Protein AF-A0A7Y9NDM0-F1 (afdb_monomer_lite)

Structure (mmCIF, N/CA/C/O backbone):
data_AF-A0A7Y9NDM0-F1
#
_entry.id   AF-A0A7Y9NDM0-F1
#
loop_
_atom_site.group_PDB
_atom_site.id
_atom_site.type_symbol
_atom_site.label_atom_id
_atom_site.label_alt_id
_atom_site.label_comp_id
_atom_site.label_asym_id
_atom_site.label_entity_id
_atom_site.label_seq_id
_atom_site.pdbx_PDB_ins_code
_atom_site.Cartn_x
_atom_site.Cartn_y
_atom_site.Cartn_z
_atom_site.occupancy
_atom_site.B_iso_or_equiv
_atom_site.auth_seq_id
_atom_site.auth_comp_id
_atom_site.auth_asym_id
_atom_site.auth_atom_id
_atom_site.pdbx_PDB_model_num
ATOM 1 N N . MET A 1 1 ? 6.875 10.423 0.849 1.00 67.44 1 MET A N 1
ATOM 2 C CA . MET A 1 1 ? 6.349 9.053 0.659 1.00 67.44 1 MET A CA 1
ATOM 3 C C . MET A 1 1 ? 6.008 8.359 1.971 1.00 67.44 1 MET A C 1
ATOM 5 O O . MET A 1 1 ? 4.825 8.272 2.260 1.00 67.44 1 MET A O 1
ATOM 9 N N . ARG A 1 2 ? 6.973 7.903 2.789 1.00 69.12 2 ARG A N 1
ATOM 10 C CA . ARG A 1 2 ? 6.658 7.165 4.033 1.00 69.12 2 ARG A CA 1
ATOM 11 C C . ARG A 1 2 ? 5.806 7.975 5.020 1.00 69.12 2 ARG A C 1
ATOM 13 O O . ARG A 1 2 ? 4.769 7.497 5.452 1.00 69.12 2 ARG A O 1
ATOM 20 N N . T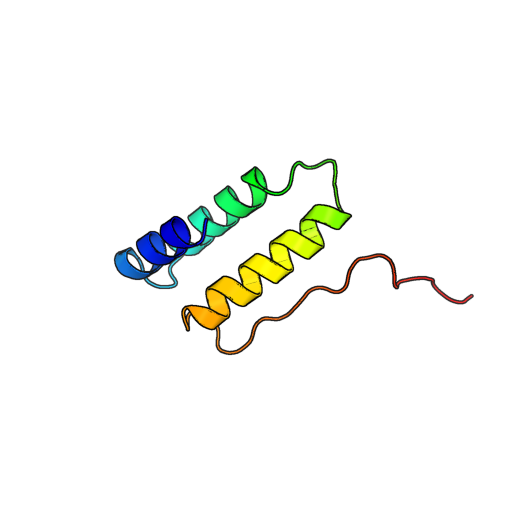HR A 1 3 ? 6.172 9.233 5.253 1.00 74.62 3 THR A N 1
ATOM 21 C CA . THR A 1 3 ? 5.434 10.166 6.121 1.00 74.62 3 THR A CA 1
ATOM 22 C C . THR A 1 3 ? 4.034 10.510 5.592 1.00 74.62 3 THR A C 1
ATOM 24 O O . THR A 1 3 ? 3.120 10.710 6.377 1.00 74.62 3 THR A O 1
ATOM 27 N N . GLU A 1 4 ? 3.831 10.544 4.268 1.00 78.88 4 GLU A N 1
ATOM 28 C CA . GLU A 1 4 ? 2.505 10.781 3.662 1.00 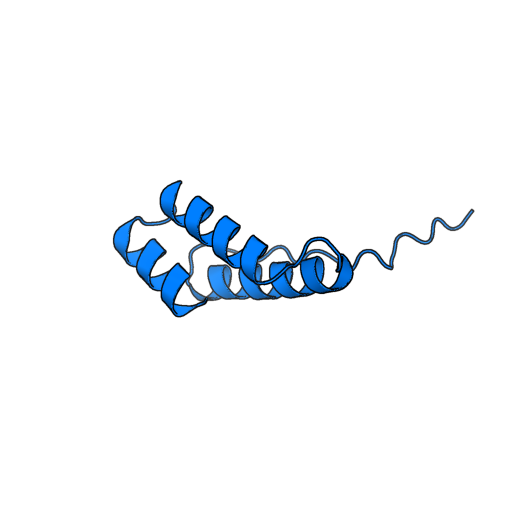78.88 4 GLU A CA 1
ATOM 29 C C . GLU A 1 4 ? 1.588 9.565 3.811 1.00 78.88 4 GLU A C 1
ATOM 31 O O . GLU A 1 4 ? 0.414 9.720 4.136 1.00 78.88 4 GLU A O 1
ATOM 36 N N . LEU A 1 5 ? 2.120 8.357 3.597 1.00 78.31 5 LEU A N 1
ATOM 37 C CA . LEU A 1 5 ? 1.380 7.109 3.792 1.00 78.31 5 LEU A CA 1
ATOM 38 C C . LEU A 1 5 ? 1.017 6.905 5.261 1.00 78.31 5 LEU A C 1
ATOM 40 O O . LEU A 1 5 ? -0.116 6.546 5.558 1.00 78.31 5 LEU A O 1
ATOM 44 N N . GLU A 1 6 ? 1.948 7.181 6.171 1.00 79.56 6 GLU A N 1
ATOM 45 C CA . GLU A 1 6 ? 1.718 7.103 7.612 1.00 79.56 6 GLU A CA 1
ATOM 46 C C . GLU A 1 6 ? 0.683 8.137 8.071 1.00 79.56 6 GLU A C 1
ATOM 48 O O . GLU A 1 6 ? -0.272 7.773 8.748 1.00 79.56 6 GLU A O 1
ATOM 53 N N . ALA A 1 7 ? 0.783 9.395 7.626 1.00 82.12 7 ALA A N 1
ATOM 54 C CA . ALA A 1 7 ? -0.215 10.420 7.938 1.00 82.12 7 ALA A CA 1
ATOM 55 C C . ALA A 1 7 ? -1.607 10.061 7.393 1.00 82.12 7 ALA A C 1
ATOM 57 O O . ALA A 1 7 ? -2.615 10.269 8.069 1.00 82.12 7 ALA A O 1
ATOM 58 N N . SER A 1 8 ? -1.672 9.495 6.183 1.00 78.75 8 SER A N 1
ATOM 59 C CA . SER A 1 8 ? -2.927 9.032 5.586 1.00 78.75 8 SER A CA 1
ATOM 60 C C . SER A 1 8 ? -3.499 7.827 6.344 1.00 78.75 8 SER A C 1
ATOM 62 O O . SER A 1 8 ? -4.695 7.796 6.618 1.00 78.75 8 SER A O 1
ATOM 64 N N . TYR A 1 9 ? -2.649 6.892 6.778 1.00 78.50 9 TYR A N 1
ATOM 65 C CA . TYR A 1 9 ? -3.045 5.729 7.574 1.00 78.50 9 TYR A CA 1
ATOM 66 C C . TYR A 1 9 ? -3.518 6.107 8.983 1.00 78.50 9 TYR A C 1
ATOM 68 O O . TYR A 1 9 ? -4.548 5.622 9.436 1.00 78.50 9 TYR A O 1
ATOM 76 N N . VAL A 1 10 ? -2.829 7.021 9.665 1.00 80.94 10 VAL A N 1
ATOM 77 C CA . VAL A 1 10 ? -3.248 7.524 10.984 1.00 80.94 10 VAL A CA 1
ATOM 78 C C . VAL A 1 10 ? -4.593 8.251 10.894 1.00 80.94 10 VAL A C 1
ATOM 80 O O . VAL A 1 10 ? -5.401 8.174 11.816 1.00 80.94 10 VAL A O 1
ATOM 83 N N . LYS A 1 11 ? -4.851 8.942 9.779 1.00 81.94 11 LYS A N 1
ATOM 84 C CA . LYS A 1 11 ? -6.055 9.758 9.597 1.00 81.94 11 LYS A CA 1
ATOM 85 C C . LYS A 1 11 ? -7.269 8.979 9.078 1.00 81.94 11 LYS A C 1
ATOM 87 O O . LYS A 1 11 ? -8.385 9.279 9.488 1.00 81.94 11 LYS A O 1
ATOM 92 N N . HIS A 1 12 ? -7.066 8.011 8.184 1.00 80.00 12 HIS A N 1
ATOM 93 C CA . HIS A 1 12 ? -8.140 7.302 7.469 1.00 80.00 12 HIS A CA 1
ATOM 94 C C . HIS A 1 12 ? -8.106 5.775 7.667 1.00 80.00 12 HIS A C 1
ATOM 96 O O . HIS A 1 12 ? -8.970 5.059 7.159 1.00 80.00 12 HIS A O 1
ATOM 102 N N . GLY A 1 13 ? -7.113 5.243 8.383 1.00 78.81 13 GLY A N 1
ATOM 103 C CA . GLY A 1 13 ? -6.877 3.805 8.491 1.00 78.81 13 GLY A CA 1
ATOM 104 C C . GLY A 1 13 ? -6.484 3.178 7.150 1.00 78.81 13 GLY A C 1
ATOM 105 O O . GLY A 1 13 ? -5.904 3.820 6.276 1.00 78.81 13 GLY A O 1
ATOM 106 N N . CYS A 1 14 ? -6.834 1.905 6.962 1.00 76.69 14 CYS A N 1
ATOM 107 C CA . CYS A 1 14 ? -6.611 1.163 5.713 1.00 76.69 14 CYS A CA 1
ATOM 108 C C . CYS A 1 14 ? -7.762 1.359 4.696 1.00 76.69 14 CYS A C 1
ATOM 110 O O . CYS A 1 14 ? -8.189 0.419 4.022 1.00 76.69 14 CYS A O 1
ATOM 112 N N . GLY A 1 15 ? -8.322 2.572 4.643 1.00 78.94 15 GLY A N 1
ATOM 113 C CA . GLY A 1 15 ? -9.472 2.928 3.811 1.00 78.94 15 GLY A CA 1
ATOM 114 C C . GLY A 1 15 ? -9.129 3.231 2.342 1.00 78.94 15 GLY A C 1
ATOM 115 O O . GLY A 1 15 ? -7.958 3.283 1.956 1.00 78.94 15 GLY A O 1
ATOM 116 N N . PRO A 1 16 ? -10.139 3.477 1.488 1.00 79.94 16 PRO A N 1
ATOM 117 C CA . PRO A 1 16 ? -9.939 3.824 0.076 1.00 79.94 16 PRO A CA 1
ATOM 118 C C . PRO A 1 16 ? -9.132 5.120 -0.129 1.00 79.94 16 PRO A C 1
ATOM 120 O O . PRO A 1 16 ? -8.420 5.251 -1.129 1.00 79.94 16 PRO A O 1
ATOM 123 N N . GLU A 1 17 ? -9.173 6.062 0.820 1.00 82.50 17 GLU A N 1
ATOM 124 C CA . GLU A 1 17 ? -8.354 7.285 0.772 1.00 82.50 17 GLU A CA 1
ATOM 125 C C . GLU A 1 17 ? -6.852 6.993 0.920 1.00 82.50 17 GLU A C 1
ATOM 127 O O . GLU A 1 17 ? -6.025 7.603 0.231 1.00 82.50 17 GLU A O 1
ATOM 132 N N . PHE A 1 18 ? -6.494 6.014 1.759 1.00 83.44 18 PHE A N 1
ATOM 133 C CA . PHE A 1 18 ? -5.117 5.542 1.891 1.00 83.44 18 PHE A CA 1
ATOM 134 C C . PHE A 1 18 ? -4.632 4.935 0.571 1.00 83.44 18 PHE A C 1
ATOM 136 O O . PHE A 1 18 ? -3.576 5.318 0.064 1.00 83.44 18 PHE A O 1
ATOM 143 N N . TRP A 1 19 ? -5.434 4.058 -0.043 1.00 81.94 19 TRP A N 1
ATOM 144 C CA . TRP A 1 19 ? -5.102 3.449 -1.336 1.00 81.94 19 TRP A CA 1
ATOM 145 C C . TRP A 1 19 ? -4.997 4.479 -2.467 1.00 81.94 19 TRP A C 1
ATOM 147 O O . TRP A 1 19 ? -4.095 4.383 -3.299 1.00 81.94 19 TRP A O 1
ATOM 157 N N . SER A 1 20 ? -5.831 5.519 -2.452 1.00 85.50 20 SER A N 1
ATOM 158 C CA . SER A 1 20 ? -5.728 6.631 -3.407 1.00 85.50 20 SER A CA 1
ATOM 159 C C . SER A 1 20 ? -4.416 7.404 -3.238 1.00 85.50 20 SER A C 1
ATOM 161 O O . SER A 1 20 ? -3.740 7.720 -4.219 1.00 85.50 20 SER A O 1
ATOM 163 N N . THR A 1 21 ? -4.009 7.664 -1.992 1.00 85.12 21 THR A N 1
ATOM 164 C CA . THR A 1 21 ? -2.721 8.307 -1.678 1.00 85.12 21 THR A CA 1
ATOM 165 C C . THR A 1 21 ? -1.551 7.422 -2.112 1.00 85.12 21 THR A C 1
ATOM 167 O O . THR A 1 21 ? -0.607 7.903 -2.741 1.00 85.12 21 THR A O 1
ATOM 170 N 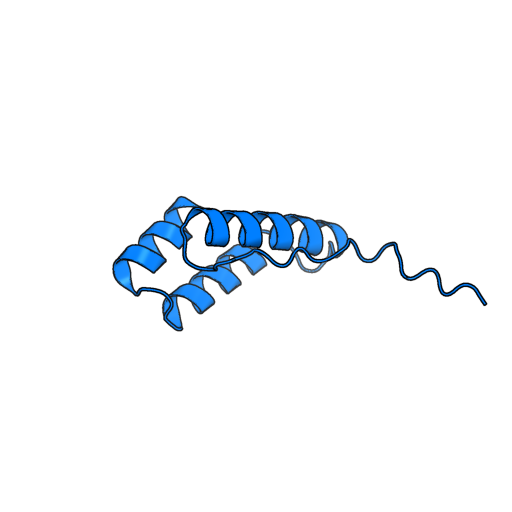N . TYR A 1 22 ? -1.645 6.116 -1.856 1.00 81.31 22 TYR A N 1
ATOM 171 C CA . TYR A 1 22 ? -0.676 5.117 -2.295 1.00 81.31 22 TYR A CA 1
ATOM 172 C C . TYR A 1 22 ? -0.503 5.108 -3.817 1.00 81.31 22 TYR A C 1
ATOM 174 O O . TYR A 1 22 ? 0.626 5.185 -4.300 1.00 81.31 22 TYR A O 1
ATOM 182 N N . GLN A 1 23 ? -1.600 5.083 -4.581 1.00 79.69 23 GLN A N 1
ATOM 183 C CA . GLN A 1 23 ? -1.555 5.132 -6.045 1.00 79.69 23 GLN A CA 1
ATOM 184 C C . GLN A 1 23 ? -0.888 6.413 -6.547 1.00 79.69 23 GLN A C 1
ATOM 186 O O . GLN A 1 23 ? -0.009 6.340 -7.401 1.00 79.69 23 GLN A O 1
ATOM 191 N N . ARG A 1 24 ? -1.216 7.565 -5.956 1.00 83.88 24 ARG A N 1
ATOM 192 C CA . ARG A 1 24 ? -0.656 8.865 -6.351 1.00 83.88 24 ARG A CA 1
ATOM 193 C C . ARG A 1 24 ? 0.849 8.963 -6.087 1.00 83.88 24 ARG A C 1
ATOM 195 O O . ARG A 1 24 ? 1.597 9.500 -6.903 1.00 83.88 24 ARG A O 1
ATOM 202 N N . VAL A 1 25 ? 1.308 8.418 -4.959 1.00 82.12 25 VAL A N 1
ATOM 203 C CA . VAL A 1 25 ? 2.740 8.295 -4.640 1.00 82.12 25 VAL A CA 1
ATOM 204 C C . VAL A 1 25 ? 3.427 7.358 -5.637 1.00 82.12 25 VAL A C 1
ATOM 206 O O . VAL A 1 25 ? 4.508 7.677 -6.129 1.00 82.12 25 VAL A O 1
ATOM 209 N N . LEU A 1 26 ? 2.790 6.239 -5.981 1.00 78.12 26 LEU A N 1
ATOM 210 C CA . LEU A 1 26 ? 3.325 5.263 -6.929 1.00 78.12 26 LEU A CA 1
ATOM 211 C C . LEU A 1 26 ? 3.442 5.854 -8.343 1.00 78.12 26 LEU A C 1
ATOM 213 O O . LEU A 1 26 ? 4.481 5.694 -8.978 1.00 78.12 26 LEU A O 1
ATOM 217 N N . GLU A 1 27 ? 2.442 6.602 -8.808 1.00 78.56 27 GLU A N 1
ATOM 218 C CA . GLU A 1 27 ? 2.475 7.319 -10.092 1.00 78.56 27 GLU A CA 1
ATOM 219 C C . GLU A 1 27 ? 3.551 8.409 -10.132 1.00 78.56 27 GLU A C 1
ATOM 221 O O . GLU A 1 27 ? 4.219 8.580 -11.151 1.00 78.56 27 GLU A O 1
ATOM 226 N N . ARG A 1 28 ? 3.778 9.118 -9.019 1.00 80.69 28 ARG A N 1
ATOM 227 C CA . ARG A 1 28 ? 4.822 10.152 -8.935 1.00 80.69 28 ARG A CA 1
ATOM 228 C C . ARG A 1 28 ? 6.236 9.570 -8.978 1.00 80.69 28 ARG A C 1
ATOM 230 O O . ARG A 1 28 ? 7.149 10.215 -9.485 1.00 80.69 28 ARG A O 1
ATOM 237 N N . LEU A 1 29 ? 6.426 8.380 -8.412 1.00 75.00 29 LEU A N 1
ATOM 238 C CA . LEU A 1 29 ? 7.730 7.716 -8.317 1.00 75.00 29 LEU A CA 1
ATOM 239 C C . LEU A 1 29 ? 8.043 6.834 -9.528 1.00 75.00 29 LEU A C 1
ATOM 241 O O . LEU A 1 29 ? 9.211 6.564 -9.803 1.00 75.00 29 LEU A O 1
ATOM 245 N N . VAL A 1 30 ? 7.017 6.370 -10.240 1.00 71.75 30 VAL A N 1
ATOM 246 C CA . VAL A 1 30 ? 7.153 5.500 -11.406 1.00 71.75 30 VAL A CA 1
ATOM 247 C C . VAL A 1 30 ? 6.660 6.245 -12.642 1.00 71.75 30 VAL A C 1
ATOM 249 O O . VAL A 1 30 ? 5.497 6.094 -13.027 1.00 71.75 30 VAL A O 1
ATOM 252 N N . PRO A 1 31 ? 7.531 7.010 -13.322 1.00 65.44 31 PRO A N 1
ATOM 253 C CA . PRO A 1 31 ? 7.188 7.525 -14.634 1.00 65.44 31 PRO A CA 1
ATOM 254 C C . PRO A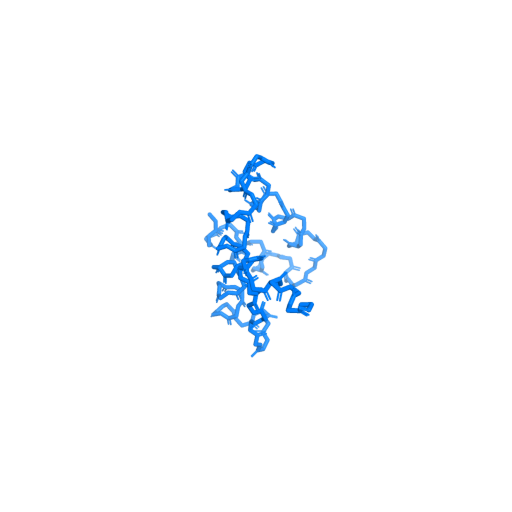 1 31 ? 6.892 6.349 -15.587 1.00 65.44 31 PRO A C 1
ATOM 256 O O . PRO A 1 31 ? 7.587 5.324 -15.546 1.00 65.44 31 PRO A O 1
ATOM 259 N N . PRO A 1 32 ? 5.882 6.476 -16.469 1.00 63.00 32 PRO A N 1
ATOM 260 C CA . PRO A 1 32 ? 5.357 5.374 -17.284 1.00 63.00 32 PRO A CA 1
ATOM 261 C C . PRO A 1 32 ? 6.396 4.696 -18.198 1.00 63.00 32 PRO A C 1
ATOM 263 O O . PRO A 1 32 ? 6.170 3.580 -18.658 1.00 63.00 32 PRO 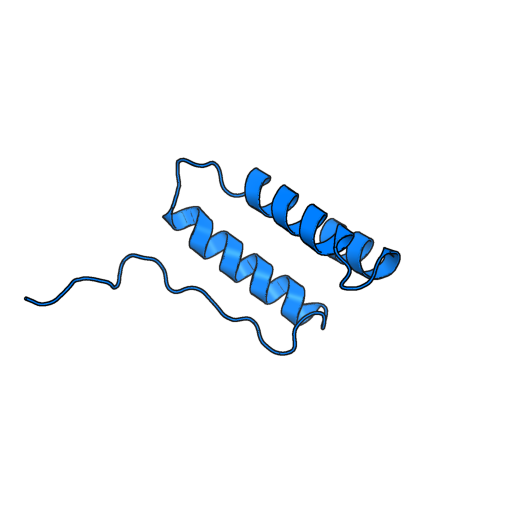A O 1
ATOM 266 N N . ALA A 1 33 ? 7.557 5.322 -18.417 1.00 60.22 33 ALA A N 1
ATOM 267 C CA . ALA A 1 33 ? 8.637 4.813 -19.257 1.00 60.22 33 ALA A CA 1
ATOM 268 C C . ALA A 1 33 ? 9.566 3.772 -18.586 1.00 60.22 33 ALA A C 1
ATOM 270 O O . ALA A 1 33 ? 10.343 3.128 -19.288 1.00 60.22 33 ALA A O 1
ATOM 271 N N . GLN A 1 34 ? 9.522 3.566 -17.259 1.00 60.19 34 GLN A N 1
ATOM 272 C CA . GLN A 1 34 ? 10.477 2.682 -16.561 1.00 60.19 34 GLN A CA 1
ATOM 273 C C . GLN A 1 34 ? 9.810 1.498 -15.83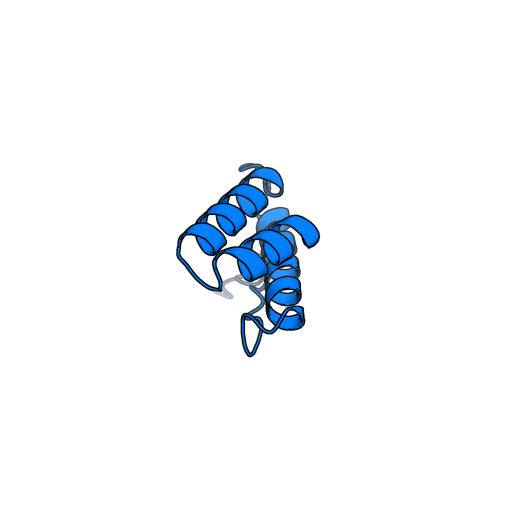8 1.00 60.19 34 GLN A C 1
ATOM 275 O O . GLN A 1 34 ? 9.589 1.501 -14.626 1.00 60.19 34 GLN A O 1
ATOM 280 N N . GLY A 1 35 ? 9.565 0.410 -16.577 1.00 59.53 35 GLY A N 1
ATOM 281 C CA . GLY A 1 35 ? 9.007 -0.837 -16.027 1.00 59.53 35 GLY A CA 1
ATOM 282 C C . GLY A 1 35 ? 9.868 -1.516 -14.944 1.00 59.53 35 GLY A C 1
ATOM 283 O O . GLY A 1 35 ? 9.330 -2.183 -14.057 1.00 59.53 35 GLY A O 1
ATOM 284 N N . ILE A 1 36 ? 11.193 -1.318 -14.962 1.00 60.78 36 ILE A N 1
ATOM 285 C CA . ILE A 1 36 ? 12.113 -1.843 -13.933 1.00 60.78 36 ILE A CA 1
ATOM 286 C C . ILE A 1 36 ? 12.014 -1.011 -12.643 1.00 60.78 36 ILE A C 1
ATOM 288 O O . ILE A 1 36 ? 11.924 -1.580 -11.553 1.00 60.78 36 ILE A O 1
ATOM 292 N N . ALA A 1 37 ? 11.931 0.320 -12.760 1.00 68.38 37 ALA A N 1
ATOM 293 C CA . ALA A 1 37 ? 11.731 1.216 -11.620 1.00 68.38 37 ALA A CA 1
ATOM 294 C C . ALA A 1 37 ? 10.395 0.936 -10.918 1.00 68.38 37 ALA A C 1
ATOM 296 O O . ALA A 1 37 ? 10.347 0.903 -9.691 1.00 68.38 37 ALA A O 1
ATOM 297 N N . ARG A 1 38 ? 9.343 0.598 -11.680 1.00 71.94 38 ARG A N 1
ATOM 298 C CA . ARG A 1 38 ? 8.038 0.205 -11.125 1.00 71.94 38 ARG A CA 1
ATOM 299 C C . ARG A 1 38 ? 8.131 -0.940 -10.130 1.00 71.94 38 ARG A C 1
ATOM 301 O O . ARG A 1 38 ? 7.529 -0.873 -9.065 1.00 71.94 38 ARG A O 1
ATOM 308 N N . THR A 1 39 ? 8.873 -1.987 -10.479 1.00 74.06 39 THR A N 1
ATOM 309 C CA . THR A 1 39 ? 8.986 -3.185 -9.635 1.00 74.06 39 THR A CA 1
ATOM 310 C C . THR A 1 39 ? 9.721 -2.852 -8.339 1.00 74.06 39 THR A C 1
ATOM 312 O O . THR A 1 39 ? 9.256 -3.200 -7.258 1.00 74.06 39 THR A O 1
ATOM 315 N N . ARG A 1 40 ? 10.827 -2.106 -8.435 1.00 76.00 40 ARG A N 1
ATOM 316 C CA . ARG A 1 40 ? 11.614 -1.699 -7.267 1.00 76.00 40 ARG A CA 1
ATOM 317 C C . ARG A 1 40 ? 10.814 -0.790 -6.332 1.00 76.00 40 ARG A C 1
ATOM 319 O O . ARG A 1 40 ? 10.752 -1.068 -5.142 1.00 76.00 40 ARG A O 1
ATOM 326 N N . VAL A 1 41 ? 10.136 0.220 -6.879 1.00 78.06 41 VAL A N 1
ATOM 327 C CA . VAL A 1 41 ? 9.287 1.143 -6.109 1.00 78.06 41 VAL A CA 1
ATOM 328 C C . VAL A 1 41 ? 8.102 0.415 -5.472 1.00 78.06 41 VAL A C 1
ATOM 330 O O . VAL A 1 41 ? 7.787 0.666 -4.316 1.00 78.06 41 VAL A O 1
ATOM 333 N N . THR A 1 42 ? 7.475 -0.530 -6.181 1.00 77.44 42 THR A N 1
ATOM 334 C CA . THR A 1 42 ? 6.379 -1.342 -5.620 1.00 77.44 42 THR A CA 1
ATOM 335 C C . THR A 1 42 ? 6.869 -2.195 -4.449 1.00 77.44 42 THR A C 1
ATOM 337 O O . THR A 1 42 ? 6.188 -2.278 -3.434 1.00 77.44 42 THR A O 1
ATOM 340 N N . ASN A 1 43 ? 8.062 -2.784 -4.560 1.00 80.81 43 ASN A N 1
ATOM 341 C CA . ASN A 1 43 ? 8.663 -3.577 -3.488 1.00 80.81 43 ASN A CA 1
ATOM 342 C C . ASN A 1 43 ? 9.013 -2.720 -2.267 1.00 80.81 43 ASN A C 1
ATOM 344 O O . ASN A 1 43 ? 8.714 -3.117 -1.145 1.00 80.81 43 ASN A O 1
ATOM 348 N N . GLU A 1 44 ? 9.587 -1.532 -2.470 1.00 82.25 44 GLU A N 1
ATOM 349 C CA . GLU A 1 44 ? 9.864 -0.607 -1.364 1.00 82.25 44 GLU A CA 1
ATOM 350 C C . GLU A 1 44 ? 8.583 -0.132 -0.679 1.00 82.25 44 GLU A C 1
ATOM 352 O O . GLU A 1 44 ? 8.503 -0.112 0.548 1.00 82.25 44 GLU A O 1
ATOM 357 N N . LEU A 1 45 ? 7.549 0.187 -1.458 1.00 79.50 45 LEU A N 1
ATOM 358 C CA . LEU A 1 45 ? 6.246 0.555 -0.921 1.00 79.50 45 LEU A CA 1
ATOM 359 C C . LEU A 1 45 ? 5.614 -0.589 -0.125 1.00 79.50 45 LEU A C 1
ATOM 361 O O . LEU A 1 45 ? 5.101 -0.340 0.964 1.00 79.50 45 LEU A O 1
ATOM 365 N N . ALA A 1 46 ? 5.698 -1.826 -0.623 1.00 81.88 46 ALA A N 1
ATOM 366 C CA . ALA A 1 46 ? 5.195 -3.011 0.064 1.00 81.88 46 ALA A CA 1
ATOM 367 C C . ALA A 1 46 ? 5.887 -3.213 1.428 1.00 81.88 46 ALA A C 1
ATOM 369 O O . ALA A 1 46 ? 5.214 -3.470 2.424 1.00 81.88 46 ALA A O 1
ATOM 370 N N . LEU A 1 47 ? 7.207 -3.012 1.497 1.00 83.06 47 LEU A N 1
ATOM 371 C CA . LEU A 1 47 ? 7.967 -3.073 2.753 1.00 83.06 47 LEU A CA 1
ATOM 372 C C . LEU A 1 47 ? 7.591 -1.943 3.718 1.00 83.06 47 LEU A C 1
ATOM 374 O O . LEU A 1 47 ? 7.527 -2.154 4.927 1.00 83.06 47 LEU A O 1
ATOM 378 N N . ILE A 1 48 ? 7.325 -0.739 3.206 1.00 82.12 48 ILE A N 1
ATOM 379 C CA . ILE A 1 48 ? 6.900 0.397 4.032 1.00 82.12 48 ILE A CA 1
ATOM 380 C C . ILE A 1 48 ? 5.549 0.106 4.691 1.00 82.12 48 ILE A C 1
ATOM 382 O O . ILE A 1 48 ? 5.419 0.293 5.898 1.00 82.12 48 ILE A O 1
ATOM 386 N N . ILE A 1 49 ? 4.561 -0.376 3.933 1.00 77.38 49 ILE A N 1
ATOM 387 C CA . ILE A 1 49 ? 3.230 -0.679 4.483 1.00 77.38 49 ILE A CA 1
ATOM 388 C C . ILE A 1 49 ? 3.244 -1.899 5.419 1.00 77.38 49 ILE A C 1
ATOM 390 O O . ILE A 1 49 ? 2.437 -1.967 6.343 1.00 77.38 49 ILE A O 1
ATOM 394 N N . GLU A 1 50 ? 4.181 -2.833 5.236 1.00 83.56 50 GLU A N 1
ATOM 395 C CA . GLU A 1 50 ? 4.428 -3.938 6.173 1.00 83.56 50 GLU A CA 1
ATOM 396 C C . GLU A 1 50 ? 5.047 -3.439 7.484 1.00 83.56 50 GLU A C 1
ATOM 398 O O . GLU A 1 50 ? 4.554 -3.770 8.559 1.00 83.56 50 GLU A O 1
ATOM 403 N N . GLN A 1 51 ? 6.074 -2.585 7.421 1.00 79.19 51 GLN A N 1
ATOM 404 C CA . GLN A 1 51 ? 6.691 -2.002 8.621 1.00 79.19 51 GLN A CA 1
ATOM 405 C C . GLN A 1 51 ? 5.738 -1.083 9.396 1.00 79.19 51 GLN A C 1
ATOM 407 O O . GLN A 1 51 ? 5.896 -0.915 10.601 1.00 79.19 51 GLN A O 1
ATOM 412 N N . LEU A 1 52 ? 4.751 -0.496 8.718 1.00 76.94 52 LEU A N 1
ATOM 413 C CA . LEU A 1 52 ? 3.671 0.270 9.342 1.00 76.94 52 LEU A CA 1
ATOM 414 C C . LEU A 1 52 ? 2.577 -0.626 9.960 1.00 76.94 52 LEU A C 1
ATOM 416 O O . LEU A 1 52 ? 1.637 -0.113 10.561 1.00 76.94 52 LEU A O 1
ATOM 420 N N . GLY A 1 53 ? 2.665 -1.952 9.805 1.00 78.44 53 GLY A N 1
ATOM 421 C CA . GLY A 1 53 ? 1.675 -2.909 10.310 1.00 78.44 53 GLY A CA 1
ATOM 422 C C . GLY A 1 53 ? 0.353 -2.919 9.535 1.00 78.44 53 GLY A C 1
ATOM 423 O O . GLY A 1 53 ? -0.598 -3.569 9.962 1.00 78.44 53 GLY A O 1
ATOM 424 N N . ILE A 1 54 ? 0.287 -2.223 8.394 1.00 76.69 54 ILE A N 1
ATOM 425 C CA . ILE A 1 54 ? -0.908 -2.123 7.542 1.00 76.69 54 ILE A CA 1
ATOM 426 C C . ILE A 1 54 ? -1.180 -3.468 6.862 1.00 76.69 54 ILE A C 1
ATOM 428 O O . ILE A 1 54 ? -2.328 -3.891 6.723 1.00 76.69 54 ILE A O 1
ATOM 432 N N . VAL A 1 55 ? -0.115 -4.162 6.453 1.00 75.00 55 VAL A N 1
ATOM 433 C CA . VAL A 1 55 ? -0.178 -5.516 5.893 1.00 75.00 55 VAL A CA 1
ATOM 434 C C . VAL A 1 55 ? 0.678 -6.469 6.712 1.00 75.00 55 VAL A C 1
ATOM 436 O O . VAL A 1 55 ? 1.763 -6.125 7.168 1.00 75.00 55 VAL A O 1
ATOM 439 N N . ARG A 1 56 ? 0.195 -7.703 6.878 1.00 65.69 56 ARG A N 1
ATOM 440 C CA . ARG A 1 56 ? 0.858 -8.725 7.702 1.00 65.69 56 ARG A CA 1
ATOM 441 C C . ARG A 1 56 ? 2.126 -9.298 7.047 1.00 65.69 56 ARG A C 1
ATOM 443 O O . ARG A 1 56 ? 2.965 -9.850 7.748 1.00 65.69 56 ARG A O 1
ATOM 450 N N . ARG A 1 57 ? 2.237 -9.217 5.714 1.00 69.06 57 ARG A N 1
ATOM 451 C CA . ARG A 1 57 ? 3.422 -9.618 4.942 1.00 69.06 57 ARG A CA 1
ATOM 452 C C . ARG A 1 57 ? 3.441 -8.921 3.585 1.00 69.06 57 ARG A C 1
ATOM 454 O O . ARG A 1 57 ? 2.455 -9.012 2.848 1.00 69.06 57 ARG A O 1
ATOM 461 N N . ALA A 1 58 ? 4.546 -8.272 3.232 1.00 72.44 58 ALA A N 1
ATOM 462 C CA . ALA A 1 58 ? 4.708 -7.674 1.910 1.00 72.44 58 ALA A CA 1
ATOM 463 C C . ALA A 1 58 ? 4.868 -8.763 0.836 1.00 72.44 58 ALA A C 1
ATOM 465 O O . ALA A 1 58 ? 5.752 -9.618 0.926 1.00 72.44 58 ALA A O 1
ATOM 466 N N . GLN A 1 59 ? 4.037 -8.732 -0.210 1.00 66.94 59 GLN A N 1
ATOM 467 C CA . GLN A 1 59 ? 4.288 -9.526 -1.414 1.00 66.94 59 GLN A CA 1
ATOM 468 C C . GLN A 1 59 ? 5.167 -8.724 -2.368 1.00 66.94 59 GLN A C 1
ATOM 470 O O . GLN A 1 59 ? 4.717 -7.766 -2.995 1.00 66.94 59 GLN A O 1
ATOM 475 N N . LEU A 1 60 ? 6.433 -9.122 -2.461 1.00 73.81 60 LEU A N 1
ATOM 476 C CA . LEU A 1 60 ? 7.392 -8.507 -3.368 1.00 73.81 60 LEU A CA 1
ATOM 477 C C . LEU A 1 60 ? 7.183 -9.050 -4.784 1.00 73.81 60 LEU A C 1
ATOM 479 O O . LEU A 1 60 ? 7.148 -10.260 -5.011 1.00 73.81 60 LEU A O 1
ATOM 483 N N . VAL A 1 61 ? 7.060 -8.144 -5.748 1.00 71.12 61 VAL A N 1
ATOM 484 C CA . VAL A 1 61 ? 6.953 -8.475 -7.164 1.00 71.12 61 VAL A CA 1
ATOM 485 C C . VAL A 1 61 ? 8.360 -8.784 -7.690 1.00 71.12 61 VAL A C 1
ATOM 487 O O . VAL A 1 61 ? 9.266 -7.957 -7.534 1.00 71.12 61 VAL A O 1
ATOM 490 N N . PRO A 1 62 ? 8.590 -9.949 -8.321 1.00 61.03 62 PRO A N 1
ATOM 491 C CA . PRO A 1 62 ? 9.871 -10.231 -8.947 1.00 61.03 62 PRO A CA 1
ATOM 492 C C . PRO A 1 62 ? 10.099 -9.264 -10.119 1.00 61.03 62 PRO A C 1
ATOM 494 O O . PRO A 1 62 ? 9.157 -8.973 -10.868 1.00 61.03 62 PRO A O 1
ATOM 497 N N . PRO A 1 63 ? 11.333 -8.763 -10.322 1.00 59.31 63 PRO A N 1
ATOM 498 C CA . PRO A 1 63 ? 11.644 -7.972 -11.504 1.00 59.31 63 PRO A CA 1
ATOM 499 C C . PRO A 1 63 ? 11.304 -8.801 -12.744 1.00 59.31 63 PRO A C 1
ATOM 501 O O . PRO A 1 63 ? 11.660 -9.976 -12.838 1.00 59.31 63 PRO A O 1
ATOM 504 N N . ARG A 1 64 ? 10.598 -8.194 -13.706 1.00 59.47 64 ARG A N 1
ATOM 505 C CA . ARG A 1 64 ? 10.088 -8.846 -14.930 1.00 59.47 64 ARG A CA 1
ATOM 506 C C . ARG A 1 64 ? 11.159 -9.483 -15.843 1.00 59.47 64 ARG A C 1
ATOM 508 O O . ARG A 1 64 ? 10.813 -9.967 -16.913 1.00 59.47 64 ARG A O 1
ATOM 515 N N . SER A 1 65 ? 12.421 -9.553 -15.427 1.00 53.34 65 SER A N 1
ATOM 516 C CA . SER A 1 65 ? 13.517 -10.191 -16.162 1.00 53.34 65 SER A CA 1
ATOM 517 C C . SER A 1 65 ? 13.530 -11.726 -16.096 1.00 53.34 65 SER A C 1
ATOM 519 O O . SER A 1 65 ? 14.299 -12.339 -16.821 1.00 53.34 65 SER A O 1
ATOM 521 N N . ALA A 1 66 ? 12.687 -12.375 -15.285 1.00 50.50 66 ALA A N 1
ATOM 522 C CA . ALA A 1 66 ? 12.707 -13.837 -15.119 1.00 50.50 66 ALA A CA 1
ATOM 523 C C . ALA A 1 66 ? 11.503 -14.563 -15.749 1.00 50.50 66 ALA A C 1
ATOM 525 O O . ALA A 1 66 ? 11.009 -15.555 -15.218 1.00 50.50 66 ALA A O 1
ATOM 526 N N . ARG A 1 67 ? 11.018 -14.092 -16.902 1.00 53.06 67 ARG A N 1
ATOM 527 C CA . ARG A 1 67 ? 10.243 -14.950 -17.812 1.00 53.06 67 ARG A CA 1
ATOM 528 C C . ARG A 1 67 ? 10.989 -15.110 -19.130 1.00 53.06 67 ARG A C 1
ATOM 530 O O . ARG A 1 67 ? 10.440 -14.868 -20.199 1.00 53.06 67 ARG A O 1
ATOM 537 N N . THR A 1 68 ? 12.236 -15.565 -19.050 1.00 51.91 68 THR A N 1
ATOM 538 C CA . THR A 1 68 ? 12.815 -16.331 -20.153 1.00 51.91 68 THR A CA 1
ATOM 539 C C . THR A 1 68 ? 12.005 -17.621 -20.219 1.00 51.91 68 THR A C 1
ATOM 541 O O . THR A 1 68 ? 12.211 -18.538 -19.428 1.00 51.91 68 THR A O 1
ATOM 544 N N . ARG A 1 69 ? 10.992 -17.656 -21.093 1.00 55.28 69 ARG A N 1
ATOM 545 C CA . ARG A 1 69 ? 10.409 -18.920 -21.548 1.00 55.28 69 ARG A CA 1
ATOM 546 C C . ARG A 1 69 ? 11.566 -19.708 -22.156 1.00 55.28 69 ARG A C 1
ATOM 548 O O . ARG A 1 69 ? 11.972 -19.405 -23.272 1.00 55.28 69 ARG A O 1
ATOM 555 N N . ALA A 1 70 ? 12.114 -20.659 -21.404 1.00 50.03 70 ALA A N 1
ATOM 556 C CA . ALA A 1 70 ? 12.860 -21.754 -21.994 1.00 50.03 70 ALA A CA 1
ATOM 557 C C . ALA A 1 70 ? 11.891 -22.452 -22.958 1.00 50.03 70 ALA A C 1
ATOM 559 O O . ALA A 1 70 ? 10.794 -22.849 -22.552 1.00 50.03 70 ALA A O 1
ATOM 560 N N . ARG A 1 71 ? 12.244 -22.453 -24.239 1.00 51.28 71 ARG A N 1
ATOM 561 C CA . ARG A 1 71 ? 11.536 -23.150 -25.306 1.00 51.28 71 ARG A CA 1
ATOM 562 C C . ARG A 1 71 ? 12.450 -24.243 -25.821 1.00 51.28 71 ARG A C 1
ATOM 564 O O . ARG A 1 71 ? 13.672 -23.977 -25.852 1.00 51.28 71 ARG A O 1
#

Foldseek 3Di:
DLVQLLVQCVVPNLDPSSVVSVVVVLCVQDPVVDLQSSQVVLQVSQVSCCVVVSDVHRDRDPRPPPPPPPD

Radius of gyration: 13.92 Å; chains: 1; bounding box: 24×34×36 Å

Sequence (71 aa):
MRTELEASYVKHGCGPEFWSTYQRVLERLVPPAQGIARTRVTNELALIIEQLGIVRRAQLVPPRSARTRAR

pLDDT: mean 73.1, std 9.85, range [50.03, 85.5]

Secondary structure (DSSP, 8-state):
-HHHHHHHHHHHTTSHHHHHHHHHHHHHHS-TT-HHHHHHHHHHHHHHHHHTTSSSS--PPPPGGG-----